Protein AF-A0A9E3JKE7-F1 (afdb_monomer)

Nearest PDB structures (foldseek):
  5twa-assembly2_B  TM=2.434E-01  e=7.702E+00  Geodia cydonium

Solvent-accessible surface area (backbone atoms only — not comparable to full-atom values): 7512 Å² total; per-residue (Å²): 135,71,73,67,63,56,54,52,51,51,50,51,43,51,50,53,45,27,53,52,37,19,52,50,34,49,56,47,43,75,77,29,84,81,34,81,63,57,29,61,58,51,4,47,51,53,40,52,50,44,44,53,49,40,52,48,52,51,52,50,34,66,74,64,66,76,57,88,46,75,68,61,53,54,58,58,46,50,62,51,51,41,51,52,38,43,49,52,44,50,73,50,49,41,80,91,72,74,50,63,74,61,49,51,52,52,18,50,53,47,43,54,49,54,54,58,61,42,50,62,49,54,51,48,39,77,72,39,95,83,58,76,89,79,102

pLDDT: mean 78.16, std 14.76, range [34.06, 93.0]

Sequence (135 aa):
MAMGGDALGLLYFCGIKFAGYTAMAAVLRRRYPGATAASWRVGLARTVIGLAAGMGVMLLTARWHVITGTPAFYLLLLPVRLAEWLLVLWWFYERPGWRWRRALGWAGVGYVWSCLLDVPALAAVFLQPGGVWVC

Foldseek 3Di:
DPPVQAVVLLVVLLVLQLVLQLVLLVVVCVVFVPFPDRSSVLSNQLSVLLLVVLVVLVVVCVVVVPDPDPVVSVVVVLVVQLVSQLVSCVVGGPPDDDDPVVSSVSSVVSSVSVVVSCVVSVVVQVVDPPYDDRD

Radius of gyration: 15.91 Å; Cα contacts (8 Å, |Δi|>4): 105; chains: 1; bounding box: 40×21×48 Å

Mean predicted aligned error: 8.1 Å

Secondary structure (DSSP, 8-state):
--HHHHHHHHHHHHHHHHHHHHHHHHHHHHH-TT--S-HHHHHHHHHHHHHHHHHHHHHHHHHHT---SHHHHHHHHHHHHHHHHHHHHHHHT-TT---HHHHHHHHHHHHHHHHHHHHHHHHHHHHSTT-----

Structure (mmCIF, N/CA/C/O backbone):
data_AF-A0A9E3JKE7-F1
#
_entry.id   AF-A0A9E3JKE7-F1
#
loop_
_atom_site.group_PDB
_atom_site.id
_atom_site.type_symbol
_atom_site.label_atom_id
_atom_site.label_alt_id
_atom_site.label_comp_id
_atom_site.label_asym_id
_atom_site.label_entity_id
_atom_site.label_seq_id
_atom_site.pdbx_PDB_ins_code
_atom_site.Cartn_x
_atom_site.Cartn_y
_atom_site.Cartn_z
_atom_site.occupancy
_atom_site.B_iso_or_equiv
_atom_site.auth_seq_id
_atom_site.auth_comp_id
_atom_site.auth_asym_id
_atom_site.auth_atom_id
_atom_site.pdbx_PDB_model_num
ATOM 1 N N . MET A 1 1 ? 10.054 7.464 -28.338 1.00 36.47 1 MET A N 1
ATOM 2 C CA . MET A 1 1 ? 9.496 7.479 -26.969 1.00 36.47 1 MET A CA 1
ATOM 3 C C . MET A 1 1 ? 8.106 8.086 -27.053 1.00 36.47 1 MET A C 1
ATOM 5 O O . MET A 1 1 ? 7.986 9.295 -27.190 1.00 36.47 1 MET A O 1
ATOM 9 N N . ALA A 1 2 ? 7.064 7.258 -27.124 1.00 34.06 2 ALA A N 1
ATOM 10 C CA . ALA A 1 2 ? 5.688 7.738 -27.216 1.00 34.06 2 ALA A CA 1
ATOM 11 C C . ALA A 1 2 ? 5.148 7.958 -25.795 1.00 34.06 2 ALA A C 1
ATOM 13 O O . ALA A 1 2 ? 4.638 7.034 -25.176 1.00 34.06 2 ALA A O 1
ATOM 14 N N . MET A 1 3 ? 5.257 9.189 -25.286 1.00 41.72 3 MET A N 1
ATOM 15 C CA . MET A 1 3 ? 4.852 9.564 -23.918 1.00 41.72 3 MET A CA 1
ATOM 16 C C . MET A 1 3 ? 3.355 9.335 -23.604 1.00 41.72 3 MET A C 1
ATOM 18 O O . MET A 1 3 ? 2.950 9.440 -22.451 1.00 41.72 3 MET A O 1
ATOM 22 N N . GLY A 1 4 ? 2.519 9.026 -24.604 1.00 46.56 4 GLY A N 1
ATOM 23 C CA . GLY A 1 4 ? 1.078 8.807 -24.426 1.00 46.56 4 GLY A CA 1
ATOM 24 C C . GLY A 1 4 ? 0.691 7.414 -23.911 1.00 46.56 4 GLY A C 1
ATOM 25 O O . GLY A 1 4 ? -0.297 7.295 -23.191 1.00 46.56 4 GLY A O 1
ATOM 26 N N . GLY A 1 5 ? 1.458 6.368 -24.242 1.00 56.72 5 GLY A N 1
ATOM 27 C CA . GLY A 1 5 ? 1.150 4.991 -23.823 1.00 56.72 5 GLY A CA 1
ATOM 28 C C . GLY A 1 5 ? 1.445 4.744 -22.342 1.00 56.72 5 GLY A C 1
ATOM 29 O O . GLY A 1 5 ? 0.632 4.146 -21.635 1.00 56.72 5 GLY A O 1
ATOM 30 N N . ASP A 1 6 ? 2.566 5.291 -21.870 1.00 66.31 6 ASP A N 1
ATOM 31 C CA . ASP A 1 6 ? 3.072 5.093 -20.509 1.00 66.31 6 ASP A CA 1
ATOM 32 C C . ASP A 1 6 ? 2.219 5.834 -19.468 1.00 66.31 6 ASP A C 1
ATOM 34 O O . ASP A 1 6 ? 1.904 5.294 -18.407 1.00 66.31 6 ASP A O 1
ATOM 38 N N . ALA A 1 7 ? 1.772 7.054 -19.789 1.00 71.00 7 ALA A N 1
ATOM 39 C CA . ALA A 1 7 ? 0.919 7.847 -18.905 1.00 71.00 7 ALA A CA 1
ATOM 40 C C . ALA A 1 7 ? -0.480 7.228 -18.735 1.00 71.00 7 ALA A C 1
ATOM 42 O O . ALA A 1 7 ? -1.010 7.188 -17.624 1.00 71.00 7 ALA A O 1
ATOM 43 N N . LEU A 1 8 ? -1.067 6.707 -19.819 1.00 74.50 8 LEU A N 1
ATOM 44 C CA . LEU A 1 8 ? -2.352 6.005 -19.767 1.00 74.50 8 LEU A CA 1
ATOM 45 C C . LEU A 1 8 ? -2.247 4.687 -18.992 1.00 74.50 8 LEU A C 1
ATOM 47 O O . LEU A 1 8 ? -3.123 4.399 -18.178 1.00 74.50 8 LEU A O 1
ATOM 51 N N . GLY A 1 9 ? -1.161 3.929 -19.183 1.00 72.88 9 GLY A N 1
ATOM 52 C CA . GLY A 1 9 ? -0.890 2.710 -18.417 1.00 72.88 9 GLY A CA 1
ATOM 53 C C . GLY A 1 9 ? -0.749 2.988 -16.919 1.00 72.88 9 GLY A C 1
ATOM 54 O O . GLY A 1 9 ? -1.366 2.308 -16.098 1.00 72.88 9 GLY A O 1
ATOM 55 N N . LEU A 1 10 ? -0.024 4.051 -16.555 1.00 75.75 10 LEU A N 1
ATOM 56 C CA . LEU A 1 10 ? 0.120 4.481 -15.165 1.00 75.75 10 LEU A CA 1
ATOM 57 C C . LEU A 1 10 ? -1.217 4.922 -14.556 1.00 75.75 10 LEU A C 1
ATOM 59 O O . LEU A 1 10 ? -1.535 4.526 -13.436 1.00 75.75 10 LEU A O 1
ATOM 63 N N . LEU A 1 11 ? -2.022 5.711 -15.273 1.00 82.31 11 LEU A N 1
ATOM 64 C CA . LEU A 1 11 ? -3.344 6.135 -14.799 1.00 82.31 11 LEU A CA 1
ATOM 65 C C . LEU A 1 11 ? -4.286 4.945 -14.600 1.00 82.31 11 LEU A C 1
ATOM 67 O O . LEU A 1 11 ? -4.969 4.869 -13.577 1.00 82.31 11 LEU A O 1
ATOM 71 N N . TYR A 1 12 ? -4.292 3.999 -15.540 1.00 82.38 12 TYR A N 1
ATOM 72 C CA . TYR A 1 12 ? -5.067 2.766 -15.437 1.00 82.38 12 TYR A CA 1
ATOM 73 C C . TYR A 1 12 ? -4.639 1.937 -14.219 1.00 82.38 12 TYR A C 1
ATOM 75 O O . TYR A 1 12 ? -5.479 1.541 -13.405 1.00 82.38 12 TYR A O 1
ATOM 83 N N . PHE A 1 13 ? -3.328 1.759 -14.034 1.00 80.31 13 PHE A N 1
ATOM 84 C CA . PHE A 1 13 ? -2.753 1.084 -12.874 1.00 80.31 13 PHE A CA 1
ATOM 85 C C . PHE A 1 13 ? -3.167 1.752 -11.558 1.00 80.31 13 PHE A C 1
ATOM 87 O O . PHE A 1 13 ? -3.695 1.096 -10.656 1.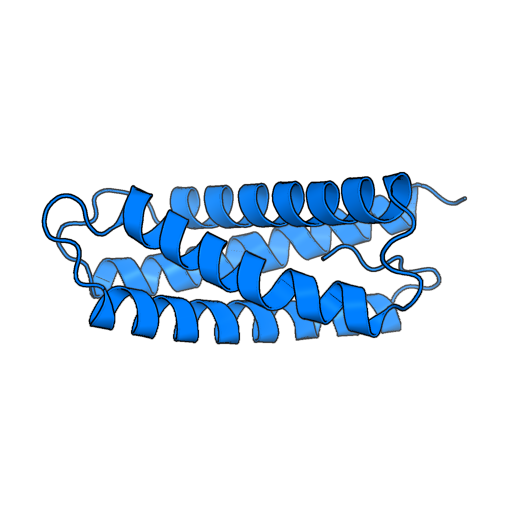00 80.31 13 PHE A O 1
ATOM 94 N N . CYS A 1 14 ? -3.005 3.075 -11.468 1.00 86.06 14 CYS A N 1
ATOM 95 C CA . CYS A 1 14 ? -3.405 3.860 -10.304 1.00 86.06 14 CYS A CA 1
ATOM 96 C C . CYS A 1 14 ? -4.900 3.718 -10.015 1.00 86.06 14 CYS A C 1
ATOM 98 O O . CYS A 1 14 ? -5.281 3.568 -8.856 1.00 86.06 14 CYS A O 1
ATOM 100 N N . GLY A 1 15 ? -5.745 3.727 -11.049 1.00 87.81 15 GLY A N 1
ATOM 101 C CA . GLY A 1 15 ? -7.191 3.569 -10.922 1.00 87.81 15 GLY A CA 1
ATOM 102 C C . GLY A 1 15 ? -7.584 2.217 -10.327 1.00 87.81 15 GLY A C 1
ATOM 103 O O . GLY A 1 15 ? -8.339 2.172 -9.353 1.00 87.81 15 GLY A O 1
ATOM 104 N N . ILE A 1 16 ? -7.021 1.120 -10.847 1.00 87.75 16 ILE A N 1
ATOM 105 C CA . ILE A 1 16 ? -7.252 -0.232 -10.310 1.00 87.75 16 ILE A CA 1
ATOM 106 C C . ILE A 1 16 ? -6.790 -0.320 -8.860 1.00 87.75 16 ILE A C 1
ATOM 108 O O . ILE A 1 16 ? -7.530 -0.805 -7.999 1.00 87.75 16 ILE A O 1
ATOM 112 N N . LYS A 1 17 ? -5.574 0.156 -8.572 1.00 88.12 17 LYS A N 1
ATOM 113 C CA . LYS A 1 17 ? -5.000 0.125 -7.225 1.00 88.12 17 LYS A CA 1
ATOM 114 C C . LYS A 1 17 ? -5.839 0.932 -6.250 1.00 88.12 17 LYS A C 1
ATOM 116 O O . LYS A 1 17 ? -6.195 0.422 -5.191 1.00 88.12 17 LYS A O 1
ATOM 121 N N . PHE A 1 18 ? -6.233 2.140 -6.629 1.00 90.56 18 PHE A N 1
ATOM 122 C CA . PHE A 1 18 ? -7.078 2.996 -5.815 1.00 90.56 18 PHE A CA 1
ATOM 123 C C . PHE A 1 18 ? -8.434 2.351 -5.518 1.00 90.56 18 PHE A C 1
ATOM 125 O O . PHE A 1 18 ? -8.840 2.291 -4.354 1.00 90.56 18 PHE A O 1
ATOM 132 N N . ALA A 1 19 ? -9.116 1.824 -6.537 1.00 92.06 19 ALA A N 1
ATOM 133 C CA . ALA A 1 19 ? -10.403 1.157 -6.368 1.00 92.06 19 ALA A CA 1
ATOM 134 C C . ALA A 1 19 ? -10.276 -0.091 -5.479 1.00 92.06 19 ALA A C 1
ATOM 136 O O . ALA A 1 19 ? -11.011 -0.247 -4.500 1.00 92.06 19 ALA A O 1
ATOM 137 N N . GLY A 1 20 ? -9.288 -0.942 -5.759 1.00 90.69 20 GLY A N 1
ATOM 138 C CA . GLY A 1 20 ? -9.034 -2.161 -5.003 1.00 90.69 20 GLY A CA 1
ATOM 139 C C . GLY A 1 20 ? -8.632 -1.894 -3.553 1.00 90.69 20 GLY A C 1
ATOM 140 O O . GLY A 1 20 ? -9.137 -2.551 -2.640 1.00 90.69 20 GLY A O 1
ATOM 141 N N . TYR A 1 21 ? -7.770 -0.911 -3.297 1.00 92.00 21 TYR A N 1
ATOM 142 C CA . TYR A 1 21 ? -7.383 -0.535 -1.936 1.00 92.00 21 TYR A CA 1
ATOM 143 C C . TYR A 1 21 ? -8.518 0.150 -1.180 1.00 92.00 21 TYR A C 1
ATOM 145 O O . TYR A 1 21 ? -8.673 -0.091 0.016 1.00 92.00 21 TYR A O 1
ATOM 153 N N . THR A 1 22 ? -9.364 0.925 -1.859 1.00 92.75 22 THR A N 1
ATOM 154 C CA . THR A 1 22 ? -10.579 1.493 -1.259 1.00 92.75 22 THR A CA 1
ATOM 155 C C . THR A 1 22 ? -11.561 0.396 -0.844 1.00 92.75 22 THR A C 1
ATOM 157 O O . THR A 1 22 ? -12.101 0.443 0.265 1.00 92.75 22 THR A O 1
ATOM 160 N N . ALA A 1 23 ? -11.751 -0.629 -1.683 1.00 93.00 23 ALA A N 1
ATOM 161 C CA . ALA A 1 23 ? -12.581 -1.789 -1.359 1.00 93.00 23 ALA A CA 1
ATOM 162 C C . ALA A 1 23 ? -12.031 -2.558 -0.146 1.00 93.00 23 ALA A C 1
ATOM 164 O O . ALA A 1 23 ? -12.766 -2.834 0.804 1.00 93.00 23 ALA A O 1
ATOM 165 N N . MET A 1 24 ? -10.722 -2.824 -0.117 1.00 92.38 24 MET A N 1
ATOM 166 C CA . MET A 1 24 ? -10.075 -3.482 1.022 1.00 92.38 24 MET A CA 1
ATOM 167 C C . MET A 1 24 ? -10.179 -2.643 2.304 1.00 92.38 24 MET A C 1
ATOM 169 O O . MET A 1 24 ? -10.473 -3.168 3.378 1.00 92.38 24 MET A O 1
ATOM 173 N N . ALA A 1 25 ? -10.031 -1.322 2.204 1.00 91.44 25 ALA A N 1
ATOM 174 C CA . ALA A 1 25 ? -10.216 -0.414 3.329 1.00 91.44 25 ALA A CA 1
ATOM 175 C C . ALA A 1 25 ? -11.658 -0.415 3.866 1.00 91.44 25 ALA A C 1
ATOM 177 O O . ALA A 1 25 ? -11.872 -0.258 5.072 1.00 91.44 25 ALA A O 1
ATOM 178 N N . ALA A 1 26 ? -12.659 -0.607 3.002 1.00 91.12 26 ALA A N 1
ATOM 179 C CA . ALA A 1 26 ? -14.053 -0.769 3.414 1.00 91.12 26 ALA A CA 1
ATOM 180 C C . ALA A 1 26 ? -14.276 -2.088 4.171 1.00 91.12 26 ALA A C 1
ATOM 182 O O . ALA A 1 26 ? -14.970 -2.099 5.189 1.00 91.12 26 ALA A O 1
ATOM 183 N N . VAL A 1 27 ? -13.636 -3.180 3.737 1.00 91.88 27 VAL A N 1
ATOM 184 C CA . VAL A 1 27 ? -13.648 -4.464 4.460 1.00 91.88 27 VAL A CA 1
ATOM 185 C C . VAL A 1 27 ? -12.969 -4.327 5.824 1.00 91.88 27 VAL A C 1
ATOM 187 O O . VAL A 1 27 ? -13.546 -4.724 6.838 1.00 91.88 27 VAL A O 1
ATOM 190 N N . LEU A 1 28 ? -11.786 -3.709 5.877 1.00 89.06 28 LEU A N 1
ATOM 191 C CA . LEU A 1 28 ? -11.043 -3.481 7.119 1.00 89.06 28 LEU A CA 1
ATOM 192 C C . LEU A 1 28 ? -11.828 -2.612 8.101 1.00 89.06 28 LEU A C 1
ATOM 194 O O . LEU A 1 28 ? -11.894 -2.937 9.283 1.00 89.06 28 LEU A O 1
ATOM 198 N N . ARG A 1 29 ? -12.509 -1.565 7.627 1.00 89.00 29 ARG A N 1
ATOM 199 C CA . ARG A 1 29 ? -13.334 -0.700 8.484 1.00 89.00 29 ARG A CA 1
ATOM 200 C C . ARG A 1 29 ? -14.418 -1.476 9.236 1.00 89.00 29 ARG A C 1
ATOM 202 O O . ARG A 1 29 ? -14.666 -1.188 10.399 1.00 89.00 29 ARG A O 1
ATOM 209 N N . ARG A 1 30 ? -15.006 -2.515 8.630 1.00 88.00 30 ARG A N 1
ATOM 210 C CA . ARG A 1 30 ? -15.979 -3.392 9.315 1.00 88.00 30 ARG A CA 1
ATOM 211 C C . ARG A 1 30 ? -15.352 -4.229 10.434 1.00 88.00 30 ARG A C 1
ATOM 213 O O . ARG A 1 30 ? -16.051 -4.663 11.339 1.00 88.00 30 ARG A O 1
ATOM 220 N N . ARG A 1 31 ? -14.046 -4.493 10.363 1.00 86.25 31 ARG A N 1
ATOM 221 C CA . ARG A 1 31 ? -13.292 -5.296 11.344 1.00 86.25 31 ARG A CA 1
ATOM 222 C C . ARG A 1 31 ? -12.606 -4.449 12.414 1.00 86.25 31 ARG A C 1
ATOM 224 O O . ARG A 1 31 ? -12.186 -4.986 13.436 1.00 86.25 31 ARG A O 1
ATOM 231 N N . TYR A 1 32 ? -12.530 -3.144 12.185 1.00 84.19 32 TYR A N 1
ATOM 232 C CA . TYR A 1 32 ? -11.908 -2.158 13.054 1.00 84.19 32 TYR A CA 1
ATOM 233 C 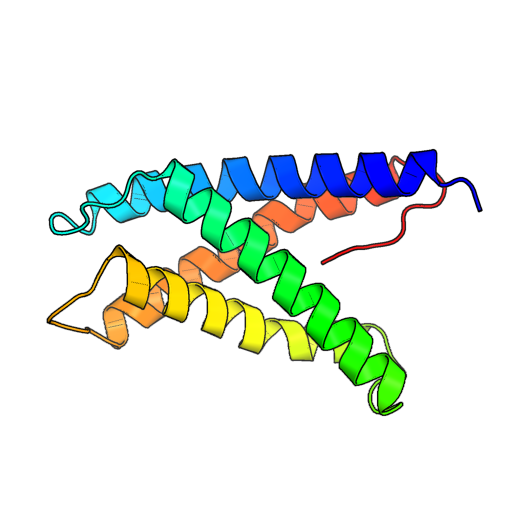C . TYR A 1 32 ? -12.927 -1.070 13.420 1.00 84.19 32 TYR A C 1
ATOM 235 O O . TYR A 1 32 ? -12.913 0.009 12.829 1.00 84.19 32 TYR A O 1
ATOM 243 N N . PRO A 1 33 ? -13.812 -1.327 14.401 1.00 75.31 33 PRO A N 1
ATOM 244 C CA . PRO A 1 33 ? -14.887 -0.400 14.763 1.00 75.31 33 PRO A CA 1
ATOM 245 C C . PRO A 1 33 ? -14.390 0.957 15.292 1.00 75.31 33 PRO A C 1
ATOM 247 O O . PRO A 1 33 ? -15.136 1.927 15.258 1.00 75.31 33 PRO A O 1
ATOM 250 N N . GLY A 1 34 ? -13.129 1.050 15.732 1.00 74.88 34 GLY A N 1
ATOM 251 C CA . GLY A 1 34 ? -12.492 2.311 16.135 1.00 74.88 34 GLY A CA 1
ATOM 252 C C . GLY A 1 34 ? -11.927 3.151 14.981 1.00 74.88 34 GLY A C 1
ATOM 253 O O . GLY A 1 34 ? -11.430 4.248 15.218 1.00 74.88 34 GLY A O 1
ATOM 254 N N . ALA A 1 35 ? -11.969 2.662 13.739 1.00 81.75 35 ALA A N 1
ATOM 255 C CA . ALA A 1 35 ? -11.407 3.380 12.602 1.00 81.75 35 ALA A CA 1
ATOM 256 C C . ALA A 1 35 ? -12.341 4.498 12.121 1.00 81.75 35 ALA A C 1
ATOM 258 O O . ALA A 1 35 ? -13.442 4.254 11.623 1.00 81.75 35 ALA A O 1
ATOM 259 N N . THR A 1 36 ? -11.866 5.738 12.221 1.00 81.50 36 THR A N 1
ATOM 260 C CA . THR A 1 36 ? -12.602 6.949 11.818 1.00 81.50 36 THR A CA 1
ATOM 261 C C . THR A 1 36 ? -12.305 7.384 10.383 1.00 81.50 36 THR A C 1
ATOM 263 O O . THR A 1 36 ? -12.998 8.234 9.823 1.00 81.50 36 THR A O 1
ATOM 266 N N . ALA A 1 37 ? -11.286 6.798 9.754 1.00 85.88 37 ALA A N 1
ATOM 267 C CA . ALA A 1 37 ? -10.870 7.160 8.411 1.00 85.88 37 ALA A CA 1
ATOM 268 C C . ALA A 1 37 ? -11.864 6.677 7.343 1.00 85.88 37 ALA A C 1
ATOM 270 O O . ALA A 1 37 ? -12.304 5.525 7.333 1.00 85.88 37 ALA A O 1
ATOM 271 N N . ALA A 1 38 ? -12.183 7.558 6.393 1.00 89.06 38 ALA A N 1
ATOM 272 C CA . ALA A 1 38 ? -12.962 7.187 5.219 1.00 89.06 38 ALA A CA 1
ATOM 273 C C . ALA A 1 38 ? -12.160 6.223 4.326 1.00 89.06 38 ALA A C 1
ATOM 275 O O . ALA A 1 38 ? -10.985 6.461 4.049 1.00 89.06 38 ALA A O 1
ATOM 276 N N . SER A 1 39 ? -12.803 5.161 3.832 1.00 90.81 39 SER A N 1
ATOM 277 C CA . SER A 1 39 ? -12.141 4.090 3.070 1.00 90.81 39 SER A CA 1
ATOM 278 C C . SER A 1 39 ? -11.419 4.587 1.813 1.00 90.81 39 SER A C 1
ATOM 280 O O . SER A 1 39 ? -10.343 4.090 1.494 1.00 90.81 39 SER A O 1
ATOM 282 N N . TRP A 1 40 ? -11.949 5.616 1.144 1.00 90.75 40 TRP A N 1
ATOM 283 C CA . TRP A 1 40 ? -11.301 6.223 -0.022 1.00 90.75 40 TRP A CA 1
ATOM 284 C C . TRP A 1 40 ? -9.996 6.951 0.342 1.00 90.75 40 TRP A C 1
ATOM 286 O O . TRP A 1 40 ? -9.048 6.923 -0.433 1.00 90.75 40 TRP A O 1
ATOM 296 N N . ARG A 1 41 ? -9.890 7.550 1.541 1.00 92.12 41 ARG A N 1
ATOM 297 C CA . ARG A 1 41 ? -8.646 8.199 2.005 1.00 92.12 41 ARG A CA 1
ATOM 298 C C . ARG A 1 41 ? -7.550 7.169 2.236 1.00 92.12 41 ARG A C 1
ATOM 300 O O . ARG A 1 41 ? -6.403 7.408 1.880 1.00 92.12 41 ARG A O 1
ATOM 307 N N . VAL A 1 42 ? -7.921 6.021 2.803 1.00 91.31 42 VAL A N 1
ATOM 308 C CA . VAL A 1 42 ? -7.011 4.888 3.009 1.00 91.31 42 VAL A CA 1
ATOM 309 C C . VAL A 1 42 ? -6.549 4.328 1.662 1.00 91.31 42 VAL A C 1
ATOM 311 O O . VAL A 1 42 ? -5.353 4.127 1.465 1.00 91.31 42 VAL A O 1
ATOM 314 N N . GLY A 1 43 ? -7.475 4.139 0.714 1.00 89.81 43 GLY A N 1
ATOM 315 C CA . GLY A 1 43 ? -7.153 3.684 -0.640 1.00 89.81 43 GLY A CA 1
ATOM 316 C C . GLY A 1 43 ? -6.224 4.642 -1.389 1.00 89.81 43 GLY A C 1
ATOM 317 O O . GLY A 1 43 ? -5.233 4.205 -1.978 1.00 89.81 43 GLY A O 1
ATOM 318 N N . LEU A 1 44 ? -6.484 5.951 -1.306 1.00 91.44 44 LEU A N 1
ATOM 319 C CA . LEU A 1 44 ? -5.631 6.985 -1.897 1.00 91.44 44 LEU A CA 1
ATOM 320 C C . LEU A 1 44 ? -4.236 6.974 -1.273 1.00 91.44 44 LEU A C 1
ATOM 322 O O . LEU A 1 44 ? -3.247 6.881 -1.996 1.00 91.44 44 LEU A O 1
ATOM 326 N N . ALA A 1 45 ? -4.156 7.006 0.061 1.00 92.38 45 ALA A N 1
ATOM 327 C CA . ALA A 1 45 ? -2.890 6.979 0.784 1.00 92.38 45 ALA A CA 1
ATOM 328 C C . ALA A 1 45 ? -2.064 5.747 0.405 1.00 92.38 45 ALA A C 1
ATOM 330 O O . ALA A 1 45 ? -0.886 5.867 0.093 1.00 92.38 45 ALA A O 1
ATOM 331 N N . ARG A 1 46 ? -2.688 4.567 0.352 1.00 90.56 46 ARG A N 1
ATOM 332 C CA . ARG A 1 46 ? -2.008 3.324 -0.017 1.00 90.56 46 ARG A CA 1
ATOM 333 C C . ARG A 1 46 ? -1.486 3.335 -1.454 1.00 90.56 46 ARG A C 1
ATOM 335 O O . ARG A 1 46 ? -0.406 2.794 -1.693 1.00 90.56 46 ARG A O 1
ATOM 342 N N . THR A 1 47 ? -2.239 3.930 -2.378 1.00 89.50 47 THR A N 1
ATOM 343 C CA . THR A 1 47 ? -1.843 4.063 -3.789 1.00 89.50 47 THR A CA 1
ATOM 344 C C . THR A 1 47 ? -0.648 5.001 -3.920 1.00 89.50 47 THR A C 1
ATOM 346 O O . THR A 1 47 ? 0.353 4.630 -4.519 1.00 89.50 47 THR A O 1
ATOM 349 N N . VAL A 1 48 ? -0.708 6.173 -3.281 1.00 90.94 48 VAL A N 1
ATOM 350 C CA . VAL A 1 48 ? 0.384 7.160 -3.290 1.00 90.94 48 VAL A CA 1
ATOM 351 C C . VAL A 1 48 ? 1.642 6.613 -2.620 1.00 90.94 48 VAL A C 1
ATOM 353 O O . VAL A 1 48 ? 2.726 6.754 -3.174 1.00 90.94 48 VAL A O 1
ATOM 356 N N . ILE A 1 49 ? 1.506 5.952 -1.465 1.00 90.31 49 ILE A N 1
ATOM 357 C CA . ILE A 1 49 ? 2.628 5.300 -0.777 1.00 90.31 49 ILE A CA 1
ATOM 358 C C . ILE A 1 49 ? 3.260 4.244 -1.689 1.00 90.31 49 ILE A C 1
ATOM 360 O O . ILE A 1 49 ? 4.475 4.247 -1.835 1.00 90.31 49 ILE A O 1
ATOM 364 N N . GLY A 1 50 ? 2.440 3.406 -2.337 1.00 86.25 50 GLY A N 1
ATOM 365 C CA . GLY A 1 50 ? 2.913 2.376 -3.265 1.00 86.25 50 GLY A CA 1
ATOM 366 C C . GLY A 1 50 ? 3.727 2.951 -4.422 1.00 86.25 50 GLY A C 1
ATOM 367 O O . GLY A 1 50 ? 4.848 2.516 -4.660 1.00 86.25 50 GLY A O 1
ATOM 368 N N . LEU A 1 51 ? 3.203 3.986 -5.082 1.00 85.56 51 LEU A N 1
ATOM 369 C CA . LEU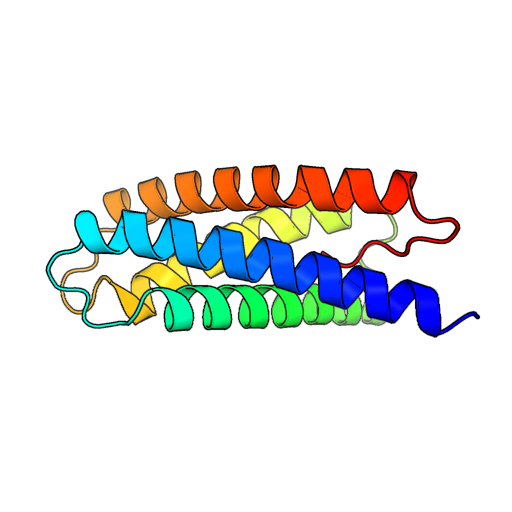 A 1 51 ? 3.899 4.665 -6.177 1.00 85.56 51 LEU A CA 1
ATOM 370 C C . LEU A 1 51 ? 5.201 5.319 -5.702 1.00 85.56 51 LEU A C 1
ATOM 372 O O . LEU A 1 51 ? 6.239 5.180 -6.345 1.00 85.56 51 LEU A O 1
ATOM 376 N N . ALA A 1 52 ? 5.161 6.025 -4.570 1.00 87.25 52 ALA A N 1
ATOM 377 C CA . ALA A 1 52 ? 6.332 6.690 -4.011 1.00 87.25 52 ALA A CA 1
ATOM 378 C C . ALA A 1 52 ? 7.423 5.686 -3.615 1.00 87.25 52 ALA A C 1
ATOM 380 O O . ALA A 1 52 ? 8.598 5.915 -3.896 1.00 87.25 52 ALA A O 1
ATOM 381 N N . ALA A 1 53 ? 7.045 4.562 -3.005 1.00 85.88 53 ALA A N 1
ATOM 382 C CA . ALA A 1 53 ? 7.978 3.510 -2.634 1.00 85.88 53 ALA A CA 1
ATOM 383 C C . ALA A 1 53 ? 8.542 2.794 -3.866 1.00 85.88 53 ALA A C 1
ATOM 385 O O . ALA A 1 53 ? 9.753 2.608 -3.947 1.00 85.88 53 ALA A O 1
ATOM 386 N N . GLY A 1 54 ? 7.702 2.460 -4.852 1.00 80.44 54 GLY A N 1
ATOM 387 C CA . GLY A 1 54 ? 8.128 1.855 -6.114 1.00 80.44 54 GLY A CA 1
ATOM 388 C C . GLY A 1 54 ? 9.138 2.730 -6.860 1.00 80.44 54 GLY A C 1
ATOM 389 O O . GLY A 1 54 ? 10.232 2.270 -7.192 1.00 80.44 54 GLY A O 1
ATOM 390 N N . MET A 1 55 ? 8.828 4.020 -7.031 1.00 81.38 55 MET A N 1
ATOM 391 C CA . MET A 1 55 ? 9.751 4.996 -7.624 1.00 81.38 55 MET A CA 1
ATOM 392 C C . MET A 1 55 ? 11.024 5.166 -6.788 1.00 81.38 55 MET A C 1
ATOM 394 O O . MET A 1 55 ? 12.120 5.211 -7.343 1.00 81.38 55 MET A O 1
ATOM 398 N N . GLY A 1 56 ? 10.909 5.223 -5.460 1.00 83.19 56 GLY A N 1
ATOM 399 C CA . GLY A 1 56 ? 12.054 5.341 -4.558 1.00 83.19 56 GLY A CA 1
ATOM 400 C C . GLY A 1 56 ? 13.019 4.160 -4.673 1.00 83.19 56 GLY A C 1
ATOM 401 O O . GLY A 1 56 ? 14.224 4.362 -4.819 1.00 83.19 56 GLY A O 1
ATOM 402 N N . VAL A 1 57 ? 12.496 2.930 -4.675 1.00 79.94 57 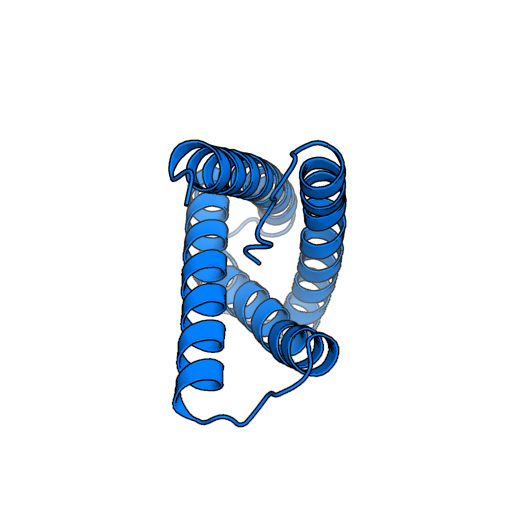VAL A N 1
ATOM 403 C CA . VAL A 1 57 ? 13.293 1.709 -4.859 1.00 79.94 57 VAL A CA 1
ATOM 404 C C . VAL A 1 57 ? 13.925 1.685 -6.251 1.00 79.94 57 VAL A C 1
ATOM 406 O O . VAL A 1 57 ? 15.112 1.383 -6.369 1.00 79.94 57 VAL A O 1
ATOM 409 N N . MET A 1 58 ? 13.190 2.067 -7.299 1.00 76.69 58 MET A N 1
ATOM 410 C CA . MET A 1 58 ? 13.731 2.176 -8.660 1.00 76.69 58 MET A CA 1
ATOM 411 C C . MET A 1 58 ? 14.905 3.165 -8.734 1.00 76.69 58 MET A C 1
ATOM 413 O O . MET A 1 58 ? 15.961 2.832 -9.263 1.00 76.69 58 MET A O 1
ATOM 417 N N . LEU A 1 59 ? 14.769 4.358 -8.151 1.00 81.56 59 LEU A N 1
ATOM 418 C CA . LEU A 1 59 ? 15.828 5.373 -8.148 1.00 81.56 59 LEU A CA 1
ATOM 419 C C . LEU A 1 59 ? 17.052 4.942 -7.328 1.00 81.56 59 LEU A C 1
ATOM 421 O O . LEU A 1 59 ? 18.187 5.160 -7.753 1.00 81.56 59 LEU A O 1
ATOM 425 N N . LEU A 1 60 ? 16.840 4.320 -6.165 1.00 80.88 60 LEU A N 1
ATOM 426 C CA . LEU A 1 60 ? 17.920 3.813 -5.312 1.00 80.88 60 LEU A CA 1
ATOM 427 C C . LEU A 1 60 ? 18.709 2.703 -6.008 1.00 80.88 60 LEU A C 1
ATOM 429 O O . LEU A 1 60 ? 19.939 2.738 -6.038 1.00 80.88 60 LEU A O 1
ATOM 433 N N . THR A 1 61 ? 18.002 1.744 -6.604 1.00 76.44 61 THR A N 1
ATOM 434 C CA . THR A 1 61 ? 18.617 0.613 -7.310 1.00 76.44 61 THR A CA 1
ATOM 435 C C . THR A 1 61 ? 19.349 1.062 -8.572 1.00 76.44 61 THR A C 1
ATOM 437 O O . THR A 1 61 ? 20.465 0.598 -8.806 1.00 76.44 61 THR A O 1
ATOM 440 N N . ALA A 1 62 ? 18.798 2.030 -9.314 1.00 75.12 62 ALA A N 1
ATOM 441 C CA . ALA A 1 62 ? 19.466 2.653 -10.455 1.00 75.12 62 ALA A CA 1
ATOM 442 C C . ALA A 1 62 ? 20.735 3.418 -10.045 1.00 75.12 62 ALA A C 1
ATOM 444 O O . ALA A 1 62 ? 21.762 3.303 -10.706 1.00 75.12 62 ALA A O 1
ATOM 445 N N . ARG A 1 63 ? 20.695 4.170 -8.935 1.00 79.56 63 ARG A N 1
ATOM 446 C CA . ARG A 1 63 ? 21.838 4.970 -8.467 1.00 79.56 63 ARG A CA 1
ATOM 447 C C . ARG A 1 63 ? 22.977 4.116 -7.910 1.00 79.56 63 ARG A C 1
ATOM 449 O O . ARG A 1 63 ? 24.132 4.506 -8.032 1.00 79.56 63 ARG A O 1
ATOM 456 N N . TRP A 1 64 ? 22.666 3.008 -7.242 1.00 74.88 64 TRP A N 1
ATOM 457 C CA . TRP A 1 64 ? 23.674 2.211 -6.536 1.00 74.88 64 TRP A CA 1
ATOM 458 C C . TRP A 1 64 ? 24.161 1.011 -7.364 1.00 74.88 64 TRP A C 1
ATOM 460 O O . TRP A 1 64 ? 25.042 0.291 -6.911 1.00 74.88 64 TRP A O 1
ATOM 470 N N . HIS A 1 65 ? 23.600 0.776 -8.561 1.00 68.38 65 HIS A N 1
ATOM 471 C CA . HIS A 1 65 ? 23.887 -0.387 -9.420 1.00 68.38 65 HIS A CA 1
ATOM 472 C C . HIS A 1 65 ? 23.775 -1.751 -8.702 1.00 68.38 65 HIS A C 1
ATOM 474 O O . HIS A 1 65 ? 24.318 -2.752 -9.161 1.00 68.38 65 HIS A O 1
ATOM 480 N N . VAL A 1 66 ? 23.055 -1.810 -7.574 1.00 62.88 66 VAL A N 1
ATOM 481 C CA . VAL A 1 66 ? 22.995 -2.993 -6.691 1.00 62.88 66 VAL A CA 1
ATOM 482 C C . VAL A 1 66 ? 22.132 -4.103 -7.288 1.00 62.88 66 VAL A C 1
ATOM 484 O O . VAL A 1 66 ? 22.316 -5.272 -6.959 1.00 62.88 66 VAL A O 1
ATOM 487 N N . ILE A 1 67 ? 21.189 -3.761 -8.171 1.00 62.09 67 ILE A N 1
ATOM 488 C CA . ILE A 1 67 ? 20.254 -4.722 -8.757 1.00 62.09 67 ILE A CA 1
ATOM 489 C C . ILE A 1 67 ? 20.374 -4.690 -10.276 1.00 62.09 67 ILE A C 1
ATOM 491 O O . ILE A 1 67 ? 19.878 -3.783 -10.936 1.00 62.09 67 ILE A O 1
ATOM 495 N N . THR A 1 68 ? 21.023 -5.712 -10.824 1.00 57.12 68 THR A N 1
ATOM 496 C CA . THR A 1 68 ? 21.187 -5.919 -12.270 1.00 57.12 68 THR A CA 1
ATOM 497 C C . THR A 1 68 ? 20.104 -6.820 -12.871 1.00 57.12 68 THR A C 1
ATOM 499 O O . THR A 1 68 ? 20.017 -6.937 -14.090 1.00 57.12 68 THR A O 1
ATOM 502 N N . GLY A 1 69 ? 19.256 -7.442 -12.039 1.00 60.69 69 GLY A N 1
ATOM 503 C CA . GLY A 1 69 ? 18.236 -8.401 -12.467 1.00 60.69 69 GLY A CA 1
ATOM 504 C C . GLY A 1 69 ? 16.817 -8.044 -12.023 1.00 60.69 69 GLY A C 1
ATOM 505 O O . GLY A 1 69 ? 16.563 -7.767 -10.851 1.00 60.69 69 GLY A O 1
ATOM 506 N N . THR A 1 70 ? 15.868 -8.170 -12.953 1.00 65.94 70 THR A N 1
ATOM 507 C CA . THR A 1 70 ? 14.419 -8.029 -12.737 1.00 65.94 70 THR A CA 1
ATOM 508 C C . THR A 1 70 ? 13.873 -8.821 -11.530 1.00 65.94 70 THR A C 1
ATOM 510 O O . THR A 1 70 ? 13.094 -8.250 -10.769 1.00 65.94 70 THR A O 1
ATOM 513 N N . PRO A 1 71 ? 14.266 -10.089 -11.261 1.00 69.56 71 PRO A N 1
ATOM 514 C CA . PRO A 1 71 ? 13.708 -10.836 -10.127 1.00 69.56 71 PRO A CA 1
ATOM 515 C C . PRO A 1 71 ? 14.165 -10.311 -8.758 1.00 69.56 71 PRO A C 1
ATOM 517 O O . PRO A 1 71 ? 13.376 -10.295 -7.816 1.00 69.56 71 PRO A O 1
ATOM 520 N N . ALA A 1 72 ? 15.407 -9.835 -8.638 1.00 70.81 72 ALA A N 1
ATOM 521 C CA . ALA A 1 72 ? 15.921 -9.282 -7.383 1.00 70.81 72 ALA A CA 1
ATOM 522 C C . ALA A 1 72 ? 15.217 -7.966 -7.006 1.00 70.81 72 ALA A C 1
ATOM 524 O O . ALA A 1 72 ? 14.961 -7.717 -5.828 1.00 70.81 72 ALA A O 1
ATOM 525 N N . PHE A 1 73 ? 14.820 -7.172 -8.006 1.00 71.06 73 PHE A N 1
ATOM 526 C CA . PHE A 1 73 ? 13.997 -5.978 -7.809 1.00 71.06 73 PHE A CA 1
ATOM 527 C C . PHE A 1 73 ? 12.619 -6.323 -7.219 1.00 71.06 73 PHE A C 1
ATOM 529 O O . PHE A 1 73 ? 12.201 -5.727 -6.225 1.00 71.06 73 PHE A O 1
ATOM 536 N N . TYR A 1 74 ? 11.941 -7.342 -7.760 1.00 70.56 74 TYR A N 1
ATOM 537 C CA . TYR A 1 74 ? 10.648 -7.793 -7.234 1.00 70.56 74 TYR A CA 1
ATOM 538 C C . TYR A 1 74 ? 10.748 -8.386 -5.829 1.00 70.56 74 TYR A C 1
ATOM 540 O O . TYR A 1 74 ? 9.879 -8.127 -4.998 1.00 70.56 74 TYR A O 1
ATOM 548 N N . LEU A 1 75 ? 11.818 -9.130 -5.533 1.00 77.69 75 LEU A N 1
ATOM 549 C CA . LEU A 1 75 ? 12.057 -9.665 -4.192 1.00 77.69 75 LEU A CA 1
ATOM 550 C C . LEU A 1 75 ? 12.237 -8.553 -3.152 1.00 77.69 75 LEU A C 1
ATOM 552 O O . LEU A 1 75 ? 11.720 -8.682 -2.044 1.00 77.69 75 LEU A O 1
ATOM 556 N N . LEU A 1 76 ? 12.902 -7.449 -3.509 1.00 78.88 76 LEU A N 1
ATOM 557 C CA . LEU A 1 76 ? 13.064 -6.292 -2.625 1.00 78.88 76 LEU A CA 1
ATOM 558 C C . LEU A 1 76 ? 11.744 -5.537 -2.399 1.00 78.88 76 LEU A C 1
ATOM 560 O O . LEU A 1 76 ? 11.518 -4.983 -1.323 1.00 78.88 76 LEU A O 1
ATOM 564 N N . LEU A 1 77 ? 10.843 -5.544 -3.380 1.00 76.38 77 LEU A N 1
ATOM 565 C CA . LEU A 1 77 ? 9.521 -4.930 -3.252 1.00 76.38 77 LEU A CA 1
ATOM 566 C C . LEU A 1 77 ? 8.590 -5.696 -2.302 1.00 76.38 77 LEU A C 1
ATOM 568 O O . LEU A 1 77 ? 7.692 -5.086 -1.721 1.00 76.38 77 LEU A O 1
ATOM 572 N N . LEU A 1 78 ? 8.795 -7.001 -2.092 1.00 81.31 78 LEU A N 1
ATOM 573 C CA . LEU A 1 78 ? 7.957 -7.797 -1.186 1.00 81.31 78 LEU A CA 1
ATOM 574 C C . LEU A 1 78 ? 7.960 -7.284 0.269 1.00 81.31 78 LEU A C 1
ATOM 576 O O . LEU A 1 78 ? 6.874 -7.026 0.800 1.00 81.31 78 LEU A O 1
ATOM 580 N N . PRO A 1 79 ? 9.120 -7.092 0.935 1.00 84.25 79 PRO A N 1
ATOM 581 C CA . PRO A 1 79 ? 9.153 -6.562 2.295 1.00 84.25 79 PRO A CA 1
ATOM 582 C C . PRO A 1 79 ? 8.657 -5.117 2.363 1.00 84.25 79 PRO A C 1
ATOM 584 O O . PRO A 1 79 ? 7.978 -4.761 3.326 1.00 84.25 79 PRO A O 1
ATOM 587 N N . VAL A 1 80 ? 8.920 -4.306 1.330 1.00 86.56 80 VAL A N 1
ATOM 588 C CA . VAL A 1 80 ? 8.389 -2.938 1.232 1.00 86.56 80 VAL A CA 1
ATOM 589 C C . VAL A 1 80 ? 6.865 -2.977 1.245 1.00 86.56 80 VAL A C 1
ATOM 591 O O . VAL A 1 80 ? 6.238 -2.335 2.079 1.00 86.56 80 VAL A O 1
ATOM 594 N N . ARG A 1 81 ? 6.253 -3.823 0.415 1.00 87.44 81 ARG A N 1
ATOM 595 C CA . ARG A 1 81 ? 4.797 -3.952 0.321 1.00 87.44 81 ARG A CA 1
ATOM 596 C C . ARG A 1 81 ? 4.147 -4.399 1.632 1.00 87.44 81 ARG A C 1
ATOM 598 O O . ARG A 1 81 ? 3.057 -3.928 1.965 1.00 87.44 81 ARG A O 1
ATOM 605 N N . LEU A 1 82 ? 4.801 -5.286 2.382 1.00 88.06 82 LEU A N 1
ATOM 606 C CA . LEU A 1 82 ? 4.341 -5.683 3.714 1.00 88.06 82 LEU A CA 1
ATOM 607 C C . LEU A 1 82 ? 4.445 -4.519 4.712 1.00 88.06 82 LEU A C 1
ATOM 609 O O . LEU A 1 82 ? 3.496 -4.263 5.457 1.00 88.06 82 LEU A O 1
ATOM 613 N N . ALA A 1 83 ? 5.559 -3.782 4.692 1.00 89.75 83 ALA A N 1
ATOM 614 C CA . ALA A 1 83 ? 5.766 -2.605 5.531 1.00 89.75 83 ALA A CA 1
ATOM 615 C C . ALA A 1 83 ? 4.741 -1.497 5.236 1.00 89.75 83 ALA A C 1
ATOM 617 O O . ALA A 1 83 ? 4.211 -0.894 6.165 1.00 89.75 83 ALA A O 1
ATOM 618 N N . GLU A 1 84 ? 4.383 -1.278 3.970 1.00 90.56 84 GLU A N 1
ATOM 619 C CA . GLU A 1 84 ? 3.341 -0.327 3.566 1.00 90.56 84 GLU A CA 1
ATOM 620 C C . GLU A 1 84 ? 1.976 -0.682 4.158 1.00 90.56 84 GLU A C 1
ATOM 622 O O . GLU A 1 84 ? 1.260 0.188 4.655 1.00 90.56 84 GLU A O 1
ATOM 627 N N . TRP A 1 85 ? 1.603 -1.964 4.127 1.00 90.75 85 TRP A N 1
ATOM 628 C CA . TRP A 1 85 ? 0.347 -2.416 4.720 1.00 9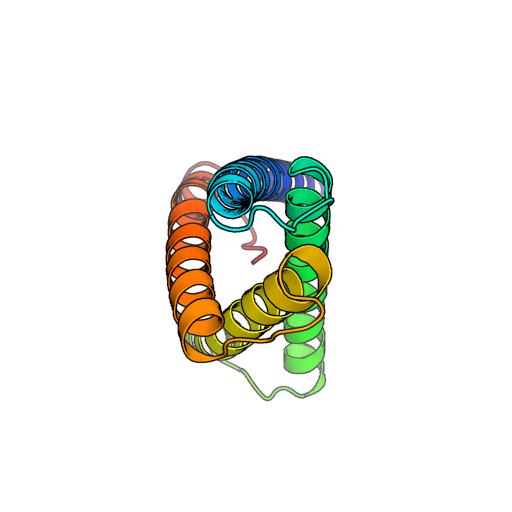0.75 85 TRP A CA 1
ATOM 629 C C . TRP A 1 85 ? 0.338 -2.263 6.238 1.00 90.75 85 TRP A C 1
ATOM 631 O O . TRP A 1 85 ? -0.660 -1.805 6.796 1.00 90.75 85 TRP A O 1
ATOM 641 N N . LEU A 1 86 ? 1.450 -2.576 6.904 1.00 90.81 86 LEU A N 1
ATOM 642 C CA . LEU A 1 86 ? 1.601 -2.330 8.338 1.00 90.81 86 LEU A CA 1
ATOM 643 C C . LEU A 1 86 ? 1.506 -0.835 8.663 1.00 90.81 86 LEU A C 1
ATOM 645 O O . LEU A 1 86 ? 0.793 -0.467 9.593 1.00 90.81 86 LEU A O 1
ATOM 649 N N . LEU A 1 87 ? 2.143 0.027 7.867 1.00 90.62 87 LEU A N 1
ATOM 650 C CA . LEU A 1 87 ? 2.084 1.478 8.030 1.00 90.62 87 LEU A CA 1
ATOM 651 C C . LEU A 1 87 ? 0.649 2.003 7.898 1.00 90.62 87 LEU A C 1
ATOM 653 O O . LEU A 1 87 ? 0.205 2.796 8.727 1.00 90.62 87 LEU A O 1
ATOM 657 N N . VAL A 1 88 ? -0.101 1.539 6.896 1.00 90.25 88 VAL A N 1
ATOM 658 C CA . VAL A 1 88 ? -1.502 1.937 6.685 1.00 90.25 88 VAL A CA 1
ATOM 659 C C . VAL A 1 88 ? -2.400 1.464 7.831 1.00 90.25 88 VAL A C 1
ATOM 661 O O . VAL A 1 88 ? -3.225 2.238 8.323 1.00 90.25 88 VAL A O 1
ATOM 664 N N . LEU A 1 89 ? -2.229 0.225 8.303 1.00 89.44 89 LEU A N 1
ATOM 665 C CA . LEU A 1 89 ? -2.967 -0.294 9.460 1.00 89.44 89 LEU A CA 1
ATOM 666 C C . LEU A 1 89 ? -2.650 0.504 10.732 1.00 89.44 89 LEU A C 1
ATOM 668 O O . LEU A 1 89 ? -3.556 0.853 11.492 1.00 89.44 89 LEU A O 1
ATOM 672 N N . TRP A 1 90 ? -1.381 0.855 10.930 1.00 89.50 90 TRP A N 1
ATOM 673 C CA . TRP A 1 90 ? -0.926 1.658 12.064 1.00 89.50 90 TRP A CA 1
ATOM 674 C C . TRP A 1 90 ? -1.456 3.083 12.038 1.00 89.50 90 TRP A C 1
ATOM 676 O O . TRP A 1 90 ? -1.851 3.624 13.072 1.00 89.50 90 TRP A O 1
ATOM 686 N N . TRP A 1 91 ? -1.498 3.698 10.860 1.00 88.44 91 TRP A N 1
ATOM 687 C CA . TRP A 1 91 ? -1.947 5.075 10.730 1.00 88.44 91 TRP A CA 1
ATOM 688 C C . TRP A 1 91 ? -3.462 5.202 10.900 1.00 88.44 91 TRP A C 1
ATOM 690 O O . TRP A 1 91 ? -3.926 6.105 11.596 1.00 88.44 91 TRP A O 1
ATOM 700 N N . PHE A 1 92 ? -4.238 4.319 10.264 1.00 88.06 92 PHE A N 1
ATOM 701 C CA . PHE A 1 92 ? -5.679 4.522 10.100 1.00 88.06 92 PHE A CA 1
ATOM 702 C C . PHE A 1 92 ? -6.571 3.655 10.998 1.00 88.06 92 PHE A C 1
ATOM 704 O O . PHE A 1 92 ? -7.746 3.992 11.149 1.00 88.06 92 PHE A O 1
ATOM 711 N N . TYR A 1 93 ? -6.059 2.566 11.585 1.00 82.62 93 TYR A N 1
ATOM 712 C CA . TYR A 1 93 ? -6.906 1.566 12.248 1.00 82.62 93 TYR A CA 1
ATOM 713 C C . TYR A 1 93 ? -6.538 1.267 13.712 1.00 82.62 93 TYR A C 1
ATOM 715 O O . TYR A 1 93 ? -7.445 1.034 14.509 1.00 82.62 93 TYR A O 1
ATOM 723 N N . GLU A 1 94 ? -5.260 1.281 14.107 1.00 75.50 94 GLU A N 1
ATOM 724 C CA . GLU A 1 94 ? -4.831 0.810 15.442 1.00 75.50 94 GLU A CA 1
ATOM 725 C C . GLU A 1 94 ? -4.075 1.863 16.287 1.00 75.50 94 GLU A C 1
ATOM 727 O O . GLU A 1 94 ? -2.921 1.666 16.674 1.00 75.50 94 GLU A O 1
ATOM 732 N N . ARG A 1 95 ? -4.740 2.963 16.669 1.00 65.50 95 ARG A N 1
ATOM 733 C CA . ARG A 1 95 ? -4.246 3.897 17.707 1.00 65.50 95 ARG A CA 1
ATOM 734 C C . ARG A 1 95 ? -5.293 4.026 18.825 1.00 65.50 95 ARG A C 1
ATOM 736 O O . ARG A 1 95 ? -6.380 4.488 18.489 1.00 65.50 95 ARG A O 1
ATOM 743 N N . PRO A 1 96 ? -5.058 3.673 20.113 1.00 60.34 96 PRO A N 1
ATOM 744 C CA . PRO A 1 96 ? -3.908 3.073 20.806 1.00 60.34 96 PRO A CA 1
ATOM 745 C C . PRO A 1 96 ? -4.213 1.631 21.291 1.00 60.34 96 PRO A C 1
ATOM 747 O O . PRO A 1 96 ? -5.097 1.404 22.112 1.00 60.34 96 PRO A O 1
ATOM 750 N N . GLY A 1 97 ? -3.495 0.629 20.780 1.00 66.81 97 GLY A N 1
ATOM 751 C CA . GLY A 1 97 ? -3.717 -0.778 21.158 1.00 66.81 97 GLY A CA 1
ATOM 752 C C . GLY A 1 97 ? -3.145 -1.771 20.154 1.00 66.81 97 GLY A C 1
ATOM 753 O O . GLY A 1 97 ? -3.806 -2.757 19.835 1.00 66.81 97 GLY A O 1
ATOM 754 N N . TRP A 1 98 ? -1.957 -1.468 19.622 1.00 81.88 98 TRP A N 1
ATOM 755 C CA . TRP A 1 98 ? -1.357 -2.161 18.484 1.00 81.88 98 TRP A CA 1
ATOM 756 C C . TRP A 1 98 ? -1.188 -3.665 18.741 1.00 81.88 98 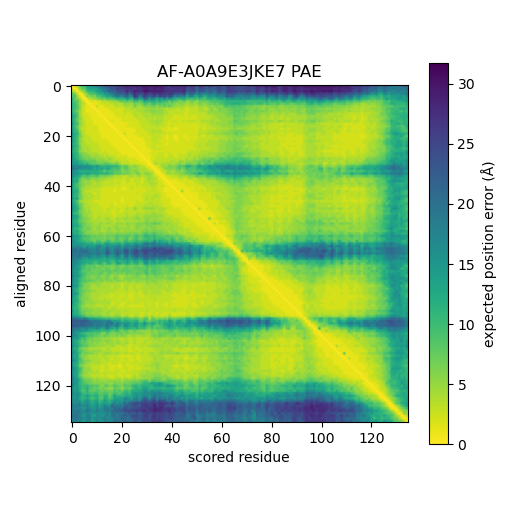TR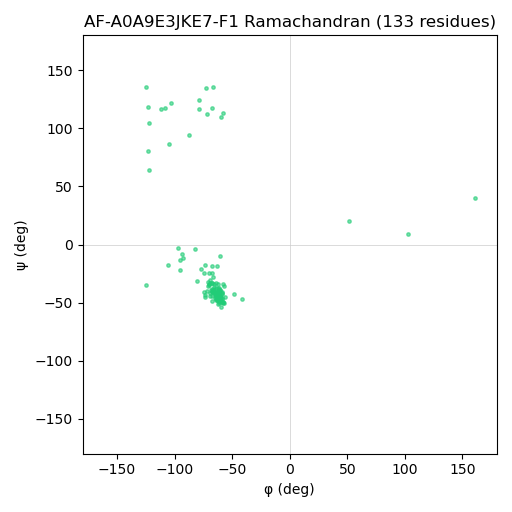P A C 1
ATOM 758 O O . TRP A 1 98 ? -0.397 -4.091 19.585 1.00 81.88 98 TRP A O 1
ATOM 768 N N . ARG A 1 99 ? -1.933 -4.489 18.002 1.00 84.81 99 ARG A N 1
ATOM 769 C CA . ARG A 1 99 ? -1.917 -5.952 18.095 1.00 84.81 99 ARG A CA 1
ATOM 770 C C . ARG A 1 99 ? -1.165 -6.521 16.904 1.00 84.81 99 ARG A C 1
ATOM 772 O O . ARG A 1 99 ? -1.775 -6.964 15.932 1.00 84.81 99 ARG A O 1
ATOM 779 N N . TRP A 1 100 ? 0.158 -6.619 17.038 1.00 83.44 100 TRP A N 1
ATOM 780 C CA . TRP A 1 100 ? 1.075 -7.141 16.013 1.00 83.44 100 TRP A CA 1
ATOM 781 C C . TRP A 1 100 ? 0.566 -8.381 15.270 1.00 83.44 100 TRP A C 1
ATOM 783 O O . TRP A 1 100 ? 0.590 -8.408 14.046 1.00 83.44 100 TRP A O 1
ATOM 793 N N . ARG A 1 101 ? 0.044 -9.391 15.980 1.00 86.00 101 ARG A N 1
ATOM 794 C CA . ARG A 1 101 ? -0.480 -10.619 15.349 1.00 86.00 101 ARG A CA 1
ATOM 795 C C . ARG A 1 101 ? -1.654 -10.354 14.402 1.00 86.00 101 ARG A C 1
ATOM 797 O O . ARG A 1 101 ? -1.725 -10.943 13.329 1.00 86.00 101 ARG A O 1
ATOM 804 N N . ARG A 1 102 ? -2.575 -9.472 14.796 1.00 86.06 102 ARG A N 1
ATOM 805 C CA . ARG A 1 102 ? -3.740 -9.101 13.985 1.00 86.06 102 ARG A CA 1
ATOM 806 C C . ARG A 1 102 ? -3.318 -8.207 12.819 1.00 86.06 102 ARG A C 1
ATOM 808 O O . ARG A 1 102 ? -3.760 -8.449 11.700 1.00 86.06 102 ARG A O 1
ATOM 815 N N . ALA A 1 103 ? -2.439 -7.238 13.076 1.00 86.62 103 ALA A N 1
ATOM 816 C CA . ALA A 1 103 ? -1.891 -6.354 12.054 1.00 86.62 103 ALA A CA 1
ATOM 817 C C . ALA A 1 103 ? -1.120 -7.136 10.979 1.00 86.62 103 ALA A C 1
ATOM 819 O O . ALA A 1 103 ? -1.359 -6.924 9.798 1.00 86.62 103 ALA A O 1
ATOM 820 N N . LEU A 1 104 ? -0.275 -8.099 11.365 1.00 88.88 104 LEU A N 1
ATOM 821 C CA . LEU A 1 104 ? 0.442 -8.971 10.427 1.00 88.88 104 LEU A CA 1
ATOM 822 C C . LEU A 1 104 ? -0.510 -9.849 9.611 1.00 88.88 104 LEU A C 1
ATOM 824 O O . LEU A 1 104 ? -0.324 -9.979 8.405 1.00 88.88 104 LEU A O 1
ATOM 828 N N . GLY A 1 105 ? -1.555 -10.405 10.235 1.00 90.81 105 GLY A N 1
ATOM 829 C CA . GLY A 1 105 ? -2.572 -11.179 9.522 1.00 90.81 105 GLY A CA 1
ATOM 830 C C . GLY A 1 105 ? -3.267 -10.354 8.434 1.00 90.81 105 GLY A C 1
ATOM 831 O O . GLY A 1 105 ? -3.323 -10.770 7.279 1.00 90.81 105 GLY A O 1
ATOM 832 N N . TRP A 1 106 ? -3.734 -9.149 8.772 1.00 89.19 106 TRP A N 1
ATOM 833 C CA . TRP A 1 106 ? -4.370 -8.254 7.799 1.00 89.19 106 TRP A CA 1
ATOM 834 C C . TRP A 1 106 ? -3.396 -7.661 6.786 1.00 89.19 106 TRP A C 1
ATOM 836 O O . TRP A 1 106 ? -3.787 -7.461 5.639 1.00 89.19 106 TRP A O 1
ATOM 846 N N . ALA A 1 107 ? -2.141 -7.425 7.166 1.00 89.88 107 ALA A N 1
ATOM 847 C CA . ALA A 1 107 ? -1.097 -7.021 6.234 1.00 89.88 107 ALA A CA 1
ATOM 848 C C . ALA A 1 107 ? -0.793 -8.135 5.225 1.00 89.88 107 ALA A C 1
ATOM 850 O O . ALA A 1 107 ? -0.614 -7.843 4.048 1.00 89.88 107 ALA A O 1
ATOM 851 N N . GLY A 1 108 ? -0.830 -9.404 5.645 1.00 89.75 108 GLY A N 1
ATOM 852 C CA . GLY A 1 108 ? -0.737 -10.562 4.754 1.00 89.75 108 GLY A CA 1
ATOM 853 C C . GLY A 1 108 ? -1.912 -10.651 3.776 1.00 89.75 108 GLY A C 1
ATOM 854 O O . GLY A 1 108 ? -1.704 -10.814 2.576 1.00 89.75 108 GLY A O 1
ATOM 855 N N . VAL A 1 109 ? -3.148 -10.457 4.250 1.00 92.00 109 VAL A N 1
ATOM 856 C CA . VAL A 1 109 ? -4.326 -10.392 3.361 1.00 92.00 109 VAL A CA 1
ATOM 857 C C . VAL A 1 109 ? -4.209 -9.215 2.392 1.00 92.00 109 VAL A C 1
ATOM 859 O O . VAL A 1 109 ? -4.457 -9.370 1.200 1.00 92.00 109 VAL A O 1
ATOM 862 N N . GLY A 1 110 ? -3.791 -8.048 2.884 1.00 88.69 110 GLY A N 1
ATOM 863 C CA . GLY A 1 110 ? -3.540 -6.868 2.064 1.00 88.69 110 GLY A CA 1
ATOM 864 C C . GLY A 1 110 ? -2.453 -7.107 1.017 1.00 88.69 110 GLY A C 1
ATOM 865 O O . GLY A 1 110 ? -2.603 -6.688 -0.125 1.00 88.69 110 GLY A O 1
ATOM 866 N N . TYR A 1 111 ? -1.391 -7.829 1.369 1.00 88.56 111 TYR A N 1
ATOM 867 C CA . TYR A 1 111 ? -0.328 -8.223 0.452 1.00 88.56 111 TYR A CA 1
ATOM 868 C C . TYR A 1 111 ? -0.861 -9.112 -0.677 1.00 88.56 111 TYR A C 1
ATOM 870 O O . TYR A 1 111 ? -0.658 -8.789 -1.847 1.00 88.56 111 TYR A O 1
ATOM 878 N N . VAL A 1 112 ? -1.607 -10.173 -0.343 1.00 90.12 112 VAL A N 1
ATOM 879 C CA . VAL A 1 112 ? -2.242 -11.051 -1.341 1.00 90.12 112 VAL A CA 1
ATOM 880 C C . VAL A 1 112 ? -3.194 -10.248 -2.226 1.00 90.12 112 VAL A C 1
ATOM 882 O O . VAL A 1 112 ? -3.167 -10.385 -3.445 1.00 90.12 112 VAL A O 1
ATOM 885 N N . TRP 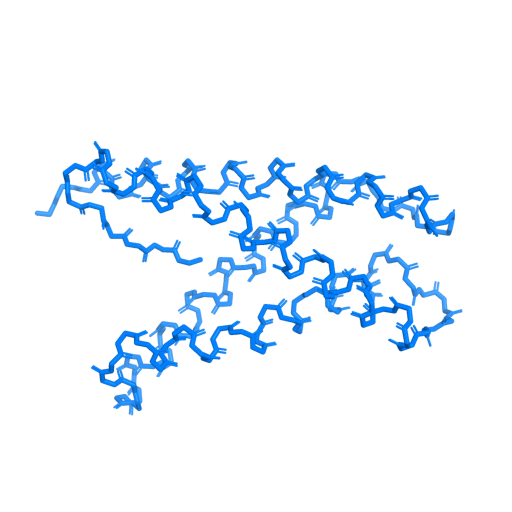A 1 113 ? -3.978 -9.347 -1.634 1.00 91.44 113 TRP A N 1
ATOM 886 C CA . TRP A 1 113 ? -4.864 -8.452 -2.372 1.00 91.44 113 TRP A CA 1
ATOM 887 C C . TRP A 1 113 ? -4.098 -7.534 -3.331 1.00 91.44 113 TRP A C 1
ATOM 889 O O . TRP A 1 113 ? -4.477 -7.401 -4.490 1.00 91.44 113 TRP A O 1
ATOM 899 N N . SER A 1 114 ? -2.980 -6.949 -2.894 1.00 86.62 114 SER A N 1
ATOM 900 C CA . SER A 1 114 ? -2.107 -6.153 -3.758 1.00 86.62 114 SER A CA 1
ATOM 901 C C . SER A 1 114 ? -1.583 -6.970 -4.943 1.00 86.62 114 SER A C 1
ATOM 903 O O . SER A 1 114 ? -1.561 -6.429 -6.046 1.00 86.62 114 SER A O 1
ATOM 905 N N . CYS A 1 115 ? -1.206 -8.239 -4.737 1.00 83.81 115 CYS A N 1
ATOM 906 C CA . CYS A 1 115 ? -0.766 -9.146 -5.803 1.00 83.81 115 CYS A CA 1
ATOM 907 C C . CYS A 1 115 ? -1.903 -9.499 -6.771 1.00 83.81 115 CYS A C 1
ATOM 909 O O . CYS A 1 115 ? -1.689 -9.519 -7.977 1.00 83.81 115 CYS A O 1
ATOM 911 N N . LEU A 1 116 ? -3.125 -9.712 -6.277 1.00 87.56 116 LEU A N 1
ATOM 912 C CA . LEU A 1 116 ? -4.293 -9.928 -7.139 1.00 87.56 116 LEU A CA 1
ATOM 913 C C . LEU A 1 116 ? -4.592 -8.698 -8.002 1.00 87.56 116 LEU A C 1
ATOM 915 O O . LEU A 1 116 ? -4.871 -8.837 -9.189 1.00 87.56 116 LEU A O 1
ATOM 919 N N . LEU A 1 117 ? -4.475 -7.493 -7.436 1.00 85.25 117 LEU A N 1
ATOM 920 C CA . LEU A 1 117 ? -4.627 -6.242 -8.185 1.00 85.25 117 LEU A CA 1
ATOM 921 C C . LEU A 1 117 ? -3.503 -6.002 -9.203 1.00 85.25 117 LEU A C 1
ATOM 923 O O . LEU A 1 117 ? -3.687 -5.193 -10.109 1.00 85.25 117 LEU A O 1
ATOM 927 N N . ASP A 1 118 ? -2.360 -6.682 -9.077 1.00 78.38 118 ASP A N 1
ATOM 928 C CA . ASP A 1 118 ? -1.302 -6.640 -10.093 1.00 78.38 118 ASP A CA 1
ATOM 929 C C . ASP A 1 118 ? -1.621 -7.512 -11.310 1.00 78.38 118 ASP A C 1
ATOM 931 O O . ASP A 1 118 ? -1.081 -7.265 -12.379 1.00 78.38 118 ASP A O 1
ATOM 935 N N . VAL A 1 119 ? -2.506 -8.509 -11.203 1.00 79.31 119 VAL A N 1
ATOM 936 C CA . VAL A 1 119 ? -2.849 -9.395 -12.332 1.00 79.31 119 VAL A CA 1
ATOM 937 C C . VAL A 1 119 ? -3.513 -8.643 -13.497 1.00 79.31 119 VAL A C 1
ATOM 939 O O . VAL A 1 119 ? -3.061 -8.813 -14.628 1.00 79.31 119 VAL A O 1
ATOM 942 N N . PRO A 1 120 ? -4.525 -7.775 -13.290 1.00 71.50 120 PRO A N 1
ATOM 943 C CA . PRO A 1 120 ? -5.054 -6.968 -14.385 1.00 71.50 120 PRO A CA 1
ATOM 944 C C . PRO A 1 120 ? -4.037 -5.945 -14.912 1.00 71.50 120 PRO A C 1
ATOM 946 O O . PRO A 1 120 ? -4.071 -5.612 -16.092 1.00 71.50 120 PRO A O 1
ATOM 949 N N . ALA A 1 121 ? -3.103 -5.483 -14.075 1.00 64.62 121 ALA A N 1
ATOM 950 C CA . ALA A 1 121 ? -2.004 -4.625 -14.514 1.00 64.62 121 ALA A CA 1
ATOM 951 C C . ALA A 1 121 ? -0.996 -5.379 -15.403 1.00 64.62 121 ALA A C 1
ATOM 953 O O . ALA A 1 121 ? -0.580 -4.863 -16.438 1.00 64.62 121 ALA A O 1
ATOM 954 N N . LEU A 1 122 ? -0.661 -6.627 -15.047 1.00 63.69 122 LEU A N 1
ATOM 955 C CA . LEU A 1 122 ? 0.108 -7.550 -15.885 1.00 63.69 122 LEU A CA 1
ATOM 956 C C . LEU A 1 122 ? -0.612 -7.762 -17.219 1.00 63.69 122 LEU A C 1
ATOM 958 O O . LEU A 1 122 ? -0.004 -7.607 -18.273 1.00 63.69 122 LEU A O 1
ATOM 962 N N . ALA A 1 123 ? -1.913 -8.062 -17.178 1.00 65.38 123 ALA A N 1
ATOM 963 C CA . ALA A 1 123 ? -2.724 -8.285 -18.371 1.00 65.38 123 ALA A CA 1
ATOM 964 C C . ALA A 1 123 ? -2.767 -7.052 -19.291 1.00 65.38 123 ALA A C 1
ATOM 966 O O . ALA A 1 123 ? -2.662 -7.201 -20.506 1.00 65.38 123 ALA A O 1
ATOM 967 N N . ALA A 1 124 ? -2.849 -5.840 -18.730 1.00 61.16 124 ALA A N 1
ATOM 968 C CA . ALA A 1 124 ? -2.828 -4.595 -19.497 1.00 61.16 124 ALA A CA 1
ATOM 969 C C . ALA A 1 124 ? -1.511 -4.388 -20.266 1.00 61.16 124 ALA A C 1
ATOM 971 O O . ALA A 1 124 ? -1.535 -3.902 -21.394 1.00 61.16 124 ALA A O 1
ATOM 972 N N . VAL A 1 125 ? -0.374 -4.828 -19.718 1.00 55.44 125 VAL A N 1
ATOM 973 C CA . VAL A 1 125 ? 0.925 -4.781 -20.416 1.00 55.44 125 VAL A CA 1
ATOM 974 C 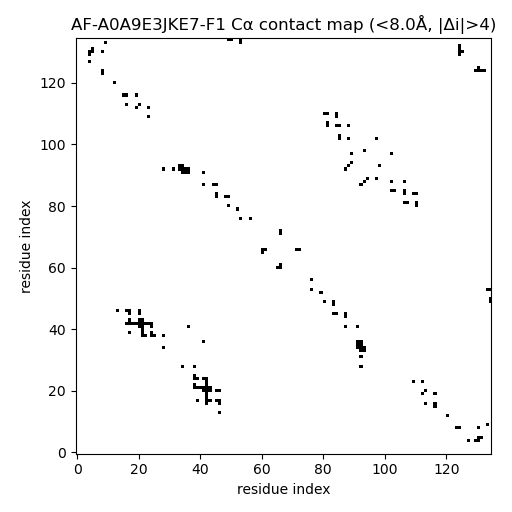C . VAL A 1 125 ? 0.990 -5.751 -21.595 1.00 55.44 125 VAL A C 1
ATOM 976 O O . VAL A 1 125 ? 1.590 -5.420 -22.611 1.00 55.44 125 VAL A O 1
ATOM 979 N N . PHE A 1 126 ? 0.332 -6.910 -21.517 1.00 54.19 126 PHE A N 1
ATOM 980 C CA . PHE A 1 126 ? 0.223 -7.818 -22.668 1.00 54.19 126 PHE A CA 1
ATOM 981 C C . PHE A 1 126 ? -0.751 -7.312 -23.745 1.00 54.19 126 PHE A C 1
ATOM 983 O O . PHE A 1 126 ? -0.693 -7.769 -24.885 1.00 54.19 126 PHE A O 1
ATOM 990 N N . LEU A 1 127 ? -1.630 -6.368 -23.399 1.00 53.34 127 LEU A N 1
ATOM 991 C CA . LEU A 1 127 ? -2.607 -5.759 -24.306 1.00 53.34 127 LEU A CA 1
ATOM 992 C C . LEU A 1 127 ? -2.114 -4.435 -24.925 1.00 53.34 127 LEU A C 1
ATOM 994 O O . LEU A 1 127 ? -2.606 -4.054 -25.986 1.00 53.34 127 LEU A O 1
ATOM 998 N N . GLN A 1 128 ? -1.144 -3.740 -24.312 1.00 46.56 128 GLN A N 1
ATOM 999 C CA . GLN A 1 128 ? -0.557 -2.499 -24.840 1.00 46.56 128 GLN A CA 1
ATOM 1000 C C . GLN A 1 128 ? 0.832 -2.728 -25.467 1.00 46.56 128 GLN A C 1
ATOM 1002 O O . GLN A 1 128 ? 1.766 -3.128 -24.768 1.00 46.56 128 GLN A O 1
ATOM 1007 N N . PRO A 1 129 ? 1.038 -2.396 -26.757 1.00 38.41 129 PRO A N 1
ATOM 1008 C CA . PRO A 1 129 ? 2.362 -2.460 -27.362 1.00 38.41 129 PRO A CA 1
ATOM 1009 C C . PRO A 1 129 ? 3.277 -1.389 -26.742 1.00 38.41 129 PRO A C 1
ATOM 1011 O O . PRO A 1 129 ? 3.012 -0.195 -26.865 1.00 38.41 129 PRO A O 1
ATOM 1014 N N . GLY A 1 130 ? 4.352 -1.829 -26.074 1.00 48.06 130 GLY A N 1
ATOM 1015 C CA . GLY A 1 130 ? 5.376 -0.968 -25.458 1.00 48.06 130 GLY A CA 1
ATOM 1016 C C . GLY A 1 130 ? 5.300 -0.792 -23.934 1.00 48.06 130 GLY A C 1
ATOM 1017 O O . GLY A 1 130 ? 6.029 0.039 -23.406 1.00 48.06 130 GLY A O 1
ATOM 1018 N N . GLY A 1 131 ? 4.451 -1.547 -23.225 1.00 40.53 131 GLY A N 1
ATOM 1019 C CA . GLY A 1 131 ? 4.165 -1.330 -21.801 1.00 40.53 131 GLY A CA 1
ATOM 1020 C C . GLY A 1 131 ? 5.379 -1.435 -20.869 1.00 40.53 131 GLY A C 1
ATOM 1021 O O . GLY A 1 131 ? 5.879 -2.527 -20.596 1.00 40.53 131 GLY A O 1
ATOM 1022 N N . VAL A 1 132 ? 5.811 -0.297 -20.322 1.00 44.94 132 VAL A N 1
ATOM 1023 C CA . VAL A 1 132 ? 6.751 -0.252 -19.198 1.00 44.94 132 VAL A CA 1
ATOM 1024 C C . VAL A 1 132 ? 5.993 -0.550 -17.905 1.00 44.94 132 VAL A C 1
ATOM 1026 O O . VAL A 1 132 ? 5.008 0.104 -17.566 1.00 44.94 132 VAL A O 1
ATOM 1029 N N . TRP A 1 133 ? 6.463 -1.565 -17.184 1.00 45.62 133 TRP A N 1
ATOM 1030 C CA . TRP A 1 133 ? 5.919 -1.998 -15.903 1.00 45.62 133 TRP A CA 1
ATOM 1031 C C . TRP A 1 133 ? 6.261 -0.986 -14.803 1.00 45.62 133 TRP A C 1
ATOM 1033 O O . TRP A 1 133 ? 7.427 -0.851 -14.434 1.00 45.62 133 TRP A O 1
ATOM 1043 N N . VAL A 1 134 ? 5.256 -0.293 -14.262 1.00 43.34 134 VAL A N 1
ATOM 1044 C CA . VAL A 1 134 ? 5.405 0.525 -13.048 1.00 43.34 134 VAL A CA 1
ATOM 1045 C C . VAL A 1 134 ? 4.678 -0.189 -11.911 1.00 43.34 134 VAL A C 1
ATOM 1047 O O . VAL A 1 134 ? 3.480 -0.449 -12.008 1.00 43.34 134 VAL A O 1
ATOM 1050 N N . CYS A 1 135 ? 5.446 -0.574 -10.888 1.00 49.12 135 CYS A N 1
ATOM 1051 C CA . CYS A 1 135 ? 4.997 -1.324 -9.709 1.00 49.12 135 CYS A CA 1
ATOM 1052 C C . CYS A 1 135 ? 4.167 -0.490 -8.723 1.00 49.12 135 CYS A C 1
ATOM 1054 O O . CYS A 1 135 ? 4.376 0.742 -8.660 1.00 49.12 135 CYS A O 1
#